Protein AF-A0A970KM51-F1 (afdb_monomer_lite)

Structure (mmCIF, N/CA/C/O backbone):
data_AF-A0A970KM51-F1
#
_entry.id   AF-A0A970KM51-F1
#
loop_
_atom_site.group_PDB
_atom_site.id
_atom_site.type_symbol
_atom_site.label_atom_id
_atom_site.label_alt_id
_atom_site.label_comp_id
_atom_site.label_asym_id
_atom_site.label_entity_id
_atom_site.label_seq_id
_atom_site.pdbx_PDB_ins_code
_atom_site.Cartn_x
_atom_site.Cartn_y
_atom_site.Cartn_z
_atom_site.occupancy
_atom_site.B_iso_or_equiv
_atom_site.auth_seq_id
_atom_site.auth_comp_id
_atom_site.auth_asym_id
_atom_site.auth_atom_id
_atom_site.pdbx_PDB_model_num
ATOM 1 N N . MET A 1 1 ? 12.466 -28.071 -30.713 1.00 43.09 1 MET A N 1
ATOM 2 C CA . MET A 1 1 ? 12.724 -26.837 -29.940 1.00 43.09 1 MET A CA 1
ATOM 3 C C . MET A 1 1 ? 11.395 -26.355 -29.388 1.00 43.09 1 MET A C 1
ATOM 5 O O . MET A 1 1 ? 10.457 -26.178 -30.154 1.00 43.09 1 MET A O 1
ATOM 9 N N . ASP A 1 2 ? 11.308 -26.291 -28.062 1.00 44.56 2 ASP A N 1
ATOM 10 C CA . ASP A 1 2 ? 10.082 -26.322 -27.256 1.00 44.56 2 ASP A CA 1
ATOM 11 C C . ASP A 1 2 ? 9.148 -25.110 -27.397 1.00 44.56 2 ASP A C 1
ATOM 13 O O . ASP A 1 2 ? 9.477 -23.997 -26.979 1.00 44.56 2 ASP A O 1
ATOM 17 N N . GLN A 1 3 ? 7.906 -25.360 -27.826 1.00 41.16 3 GLN A N 1
ATOM 18 C CA . GLN A 1 3 ? 6.791 -24.410 -27.688 1.00 41.16 3 GLN A CA 1
ATOM 19 C C . GLN A 1 3 ? 6.513 -24.045 -26.214 1.00 41.16 3 GLN A C 1
ATOM 21 O O . GLN A 1 3 ? 6.089 -22.927 -25.925 1.00 41.16 3 GLN A O 1
ATOM 26 N N . ALA A 1 4 ? 6.844 -24.926 -25.262 1.00 43.94 4 ALA A N 1
ATOM 27 C CA . ALA A 1 4 ? 6.741 -24.656 -23.826 1.00 43.94 4 ALA A CA 1
ATOM 28 C C . ALA A 1 4 ? 7.695 -23.540 -23.350 1.00 43.94 4 ALA A C 1
ATOM 30 O O . ALA A 1 4 ? 7.359 -22.771 -22.449 1.00 43.94 4 ALA A O 1
ATOM 31 N N . HIS A 1 5 ? 8.864 -23.401 -23.982 1.00 39.41 5 HIS A N 1
ATOM 32 C CA . HIS A 1 5 ? 9.830 -22.351 -23.650 1.00 39.41 5 HIS A CA 1
ATOM 33 C C . HIS A 1 5 ? 9.422 -20.987 -24.235 1.00 39.41 5 HIS A C 1
ATOM 35 O O . HIS A 1 5 ? 9.691 -19.944 -23.635 1.00 39.41 5 HIS A O 1
ATOM 41 N N . SER A 1 6 ? 8.724 -21.003 -25.377 1.00 40.88 6 SER A N 1
ATOM 42 C CA . SER A 1 6 ? 8.122 -19.827 -26.018 1.00 40.88 6 SER A CA 1
ATOM 43 C C . SER A 1 6 ? 6.894 -19.314 -25.253 1.00 40.88 6 SER A C 1
ATOM 45 O O . SER A 1 6 ? 6.790 -18.109 -25.028 1.00 40.88 6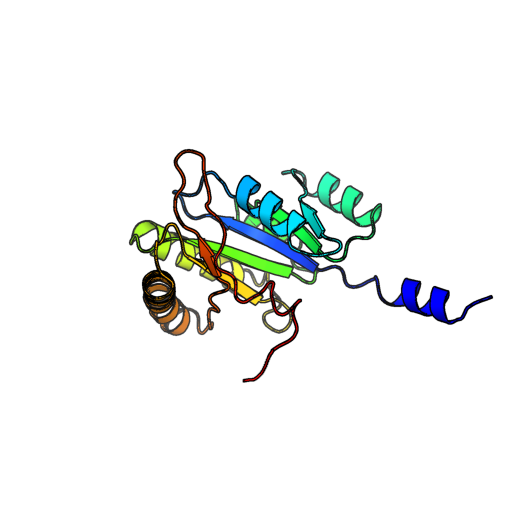 SER A O 1
ATOM 47 N N . LEU A 1 7 ? 6.032 -20.208 -24.754 1.00 39.62 7 LEU A N 1
ATOM 48 C CA . LEU A 1 7 ? 4.909 -19.846 -23.880 1.00 39.62 7 LEU A CA 1
ATOM 49 C C . LEU A 1 7 ? 5.389 -19.243 -22.556 1.00 39.62 7 LEU A C 1
ATOM 51 O O . LEU A 1 7 ? 4.882 -18.203 -22.147 1.00 39.62 7 LEU A O 1
ATOM 55 N N . ARG A 1 8 ? 6.433 -19.810 -21.933 1.00 41.34 8 ARG A N 1
ATOM 56 C CA . ARG A 1 8 ? 7.044 -19.219 -20.729 1.00 41.34 8 ARG A CA 1
ATOM 57 C C . ARG A 1 8 ? 7.584 -17.810 -20.982 1.00 41.34 8 ARG A C 1
ATOM 59 O O . ARG A 1 8 ? 7.415 -16.965 -20.122 1.00 41.34 8 ARG A O 1
ATOM 66 N N . LYS A 1 9 ? 8.154 -17.510 -22.155 1.00 38.53 9 LYS A N 1
ATOM 67 C CA . LYS A 1 9 ? 8.577 -16.138 -22.506 1.00 38.53 9 LYS A CA 1
ATOM 68 C C . LYS A 1 9 ? 7.412 -15.184 -22.808 1.00 38.53 9 LYS A C 1
ATOM 70 O O . LYS A 1 9 ? 7.547 -13.989 -22.572 1.00 38.53 9 LYS A O 1
ATOM 75 N N . MET A 1 10 ? 6.276 -15.674 -23.314 1.00 31.81 10 MET A N 1
ATOM 76 C CA . MET A 1 10 ? 5.110 -14.829 -23.632 1.00 31.81 10 MET A CA 1
ATOM 77 C C . MET A 1 10 ? 4.249 -14.461 -22.414 1.00 31.81 10 MET A C 1
ATOM 79 O O . MET A 1 10 ? 3.529 -13.467 -22.478 1.00 31.81 10 MET A O 1
ATOM 83 N N . VAL A 1 11 ? 4.333 -15.204 -21.304 1.00 41.09 11 VAL A N 1
ATOM 84 C CA . VAL A 1 11 ? 3.549 -14.919 -20.085 1.00 41.09 11 VAL A CA 1
ATOM 85 C C . VAL A 1 11 ? 4.086 -13.701 -19.306 1.00 41.09 11 VAL A C 1
ATOM 87 O O . VAL A 1 11 ? 3.314 -13.002 -18.652 1.00 41.09 11 VAL A O 1
ATOM 90 N N . TYR A 1 12 ? 5.372 -13.348 -19.430 1.00 49.00 12 TYR A N 1
ATOM 91 C CA . TYR A 1 12 ? 6.017 -12.342 -18.565 1.00 49.00 12 TYR A CA 1
ATOM 92 C C . TYR A 1 12 ? 6.097 -10.924 -19.150 1.00 49.00 12 TYR A C 1
ATOM 94 O O . TYR A 1 12 ? 7.141 -10.281 -19.125 1.00 49.00 12 TYR A O 1
ATOM 102 N N . LYS A 1 13 ? 4.963 -10.393 -19.624 1.00 52.25 13 LYS A N 1
ATOM 103 C CA . LYS A 1 13 ? 4.785 -8.940 -19.851 1.00 52.25 13 LYS A CA 1
ATOM 104 C C . LYS A 1 13 ? 3.912 -8.243 -18.799 1.00 52.25 13 LYS A C 1
ATOM 106 O O . LYS A 1 13 ? 3.756 -7.029 -18.861 1.00 52.25 13 LYS A O 1
ATOM 111 N N . ASN A 1 14 ? 3.382 -8.980 -17.821 1.00 66.94 14 ASN A N 1
ATOM 112 C CA . ASN A 1 14 ? 2.550 -8.445 -16.739 1.00 66.94 14 ASN A CA 1
ATOM 113 C C . ASN A 1 14 ? 3.272 -8.540 -15.387 1.00 66.94 14 ASN A C 1
ATOM 115 O O . ASN A 1 14 ? 2.839 -9.281 -14.509 1.00 66.94 14 ASN A O 1
ATOM 119 N N . HIS A 1 15 ? 4.371 -7.803 -15.212 1.00 83.44 15 HIS A N 1
ATOM 120 C CA . HIS A 1 15 ? 4.918 -7.592 -13.869 1.00 83.44 15 HIS A CA 1
ATOM 121 C C . HIS A 1 15 ? 3.969 -6.705 -13.048 1.00 83.44 15 HIS A C 1
ATOM 123 O O . HIS A 1 15 ? 3.205 -5.904 -13.605 1.00 83.44 15 HIS A O 1
ATOM 129 N N . ARG A 1 16 ? 4.016 -6.841 -11.722 1.00 87.25 16 ARG A N 1
ATOM 130 C CA . ARG A 1 16 ? 3.222 -6.036 -10.789 1.00 87.25 16 ARG A CA 1
ATOM 131 C C . ARG A 1 16 ? 4.140 -5.141 -9.966 1.00 87.25 16 ARG A C 1
ATOM 133 O O . ARG A 1 16 ? 5.132 -5.600 -9.402 1.00 87.25 16 ARG A O 1
ATOM 140 N N . LEU A 1 17 ? 3.819 -3.853 -9.917 1.00 90.88 17 LEU A N 1
ATOM 141 C CA . LEU A 1 17 ? 4.545 -2.887 -9.098 1.00 90.88 17 LEU A CA 1
ATOM 142 C C . LEU A 1 17 ? 3.848 -2.791 -7.740 1.00 90.88 17 LEU A C 1
ATOM 144 O O . LEU A 1 17 ? 2.652 -2.519 -7.686 1.00 90.88 17 LEU A O 1
ATOM 148 N N . ILE A 1 18 ? 4.572 -3.024 -6.652 1.00 92.19 18 ILE A N 1
ATOM 149 C CA . ILE A 1 18 ? 4.062 -2.922 -5.284 1.00 92.19 18 ILE A CA 1
ATOM 150 C C . ILE A 1 18 ? 4.695 -1.696 -4.634 1.00 92.19 18 ILE A C 1
ATOM 152 O O . ILE A 1 18 ? 5.911 -1.644 -4.465 1.00 92.19 18 ILE A O 1
ATOM 156 N N . PHE A 1 19 ? 3.882 -0.729 -4.226 1.00 92.12 19 PHE A N 1
ATOM 157 C CA . PHE A 1 19 ? 4.350 0.437 -3.478 1.00 92.12 19 PHE A CA 1
ATOM 158 C C . PHE A 1 19 ? 3.908 0.328 -2.028 1.00 92.12 19 PHE A C 1
ATOM 160 O O . PHE A 1 19 ? 2.720 0.202 -1.738 1.00 92.12 19 PHE A O 1
ATOM 167 N N . VAL A 1 20 ? 4.870 0.392 -1.120 1.00 91.56 20 VAL A N 1
ATOM 168 C CA . VAL A 1 20 ? 4.641 0.412 0.319 1.00 91.56 20 VAL A CA 1
ATOM 169 C C . VAL A 1 20 ? 4.695 1.861 0.778 1.00 91.56 20 VAL A C 1
ATOM 171 O O . VAL A 1 20 ? 5.746 2.492 0.698 1.00 91.56 20 VAL A O 1
ATOM 174 N N . LEU A 1 21 ? 3.557 2.381 1.229 1.00 89.94 21 LEU A N 1
ATOM 175 C CA . LEU A 1 21 ? 3.422 3.707 1.824 1.00 89.94 21 LEU A CA 1
ATOM 176 C C . LEU A 1 21 ? 3.392 3.577 3.346 1.00 89.94 21 LEU A C 1
ATOM 178 O O . LEU A 1 21 ? 2.751 2.674 3.886 1.00 89.94 21 LEU A O 1
ATOM 182 N N . THR A 1 22 ? 4.047 4.498 4.043 1.00 84.69 22 THR A N 1
ATOM 183 C CA . THR A 1 22 ? 4.018 4.575 5.505 1.00 84.69 22 THR A CA 1
ATOM 184 C C . THR A 1 22 ? 3.281 5.811 5.990 1.00 84.69 22 THR A C 1
ATOM 186 O O . THR A 1 22 ? 3.335 6.877 5.373 1.00 84.69 22 THR A O 1
ATOM 189 N N . CYS A 1 23 ? 2.605 5.680 7.129 1.00 75.50 23 CYS A N 1
ATOM 190 C CA . CYS A 1 23 ? 2.197 6.829 7.934 1.00 75.50 23 CYS A CA 1
ATOM 191 C C . CYS A 1 23 ? 3.343 7.271 8.859 1.00 75.50 23 CYS A C 1
ATOM 193 O O . CYS A 1 23 ? 4.285 6.508 9.073 1.00 75.50 23 CYS A O 1
ATOM 195 N N . ALA A 1 24 ? 3.256 8.501 9.381 1.00 53.84 24 ALA A N 1
ATOM 196 C CA . ALA A 1 24 ? 4.336 9.321 9.956 1.00 53.84 24 ALA A CA 1
ATOM 197 C C . ALA A 1 24 ? 5.266 8.665 11.007 1.00 53.84 24 ALA A C 1
ATOM 199 O O . ALA A 1 24 ? 6.323 9.219 11.307 1.00 53.84 24 ALA A O 1
ATOM 200 N N . TYR A 1 25 ? 4.926 7.486 11.526 1.00 54.16 25 TYR A N 1
ATOM 201 C CA . TYR A 1 25 ? 5.683 6.773 12.552 1.00 54.16 25 TYR A CA 1
ATOM 202 C C . TYR A 1 25 ? 6.496 5.573 12.042 1.00 54.16 25 TYR A C 1
ATOM 204 O O . TYR A 1 25 ? 7.421 5.138 12.728 1.00 54.16 25 TYR A O 1
ATOM 212 N N . TYR A 1 26 ? 6.249 5.077 10.824 1.00 60.84 26 TYR A N 1
ATOM 213 C CA . TYR A 1 26 ? 7.012 3.950 10.273 1.00 60.84 26 TYR A CA 1
ATOM 214 C C . TYR A 1 26 ? 8.242 4.434 9.516 1.00 60.84 26 TYR A C 1
ATOM 216 O O . TYR A 1 26 ? 8.178 4.786 8.336 1.00 60.84 26 TYR A O 1
ATOM 224 N N . LYS A 1 27 ? 9.389 4.392 10.200 1.00 61.78 27 LYS A N 1
ATOM 225 C CA . LYS A 1 27 ? 10.717 4.613 9.602 1.00 61.78 27 LYS A CA 1
ATOM 226 C C . LYS A 1 27 ? 11.222 3.420 8.774 1.00 61.78 27 LYS A C 1
ATOM 228 O O . LYS A 1 27 ? 12.198 3.564 8.048 1.00 61.78 27 LYS A O 1
ATOM 233 N N . ASP A 1 28 ? 10.519 2.287 8.814 1.00 69.81 28 ASP A N 1
ATOM 234 C CA . ASP A 1 28 ? 11.030 0.990 8.352 1.00 69.81 28 ASP A CA 1
ATOM 235 C C . ASP A 1 28 ? 10.325 0.429 7.101 1.00 69.81 28 ASP A C 1
ATOM 237 O O . ASP A 1 28 ? 10.264 -0.790 6.907 1.00 69.81 28 ASP A O 1
ATOM 241 N N . ALA A 1 29 ? 9.817 1.298 6.215 1.00 80.94 29 ALA A N 1
ATOM 242 C CA . ALA A 1 29 ? 9.269 0.884 4.914 1.00 80.94 29 ALA A CA 1
ATOM 243 C C . ALA A 1 29 ? 10.235 -0.043 4.154 1.00 80.94 29 ALA A C 1
ATOM 245 O O . ALA A 1 29 ? 9.822 -1.068 3.615 1.00 80.94 29 ALA A O 1
ATOM 246 N N . ASP A 1 30 ? 11.532 0.265 4.181 1.00 85.69 30 ASP A N 1
ATOM 247 C CA . ASP A 1 30 ? 12.575 -0.525 3.526 1.00 85.69 30 ASP A CA 1
ATOM 248 C C . ASP A 1 30 ? 12.712 -1.917 4.142 1.00 85.69 30 ASP A C 1
ATOM 250 O O . ASP A 1 30 ? 12.857 -2.908 3.425 1.00 85.69 30 ASP A O 1
ATOM 254 N N . ALA A 1 31 ? 12.662 -2.021 5.474 1.00 82.88 31 ALA A N 1
ATOM 255 C CA . ALA A 1 31 ? 12.747 -3.305 6.160 1.00 82.88 31 ALA A CA 1
ATOM 256 C C . ALA A 1 31 ? 11.534 -4.176 5.815 1.00 82.88 31 ALA A C 1
ATOM 258 O O . ALA A 1 31 ? 11.694 -5.364 5.521 1.00 82.88 31 ALA A O 1
ATOM 259 N N . PHE A 1 32 ? 10.339 -3.578 5.766 1.00 84.81 32 PHE A N 1
ATOM 260 C CA . PHE A 1 32 ? 9.136 -4.256 5.292 1.00 84.81 32 PHE A CA 1
ATOM 261 C C . PHE A 1 32 ? 9.289 -4.720 3.840 1.00 84.81 32 PHE A C 1
ATOM 263 O O . PHE A 1 32 ? 9.057 -5.893 3.551 1.00 84.81 32 PHE A O 1
ATOM 270 N N . CYS A 1 33 ? 9.739 -3.845 2.935 1.00 88.06 33 CYS A N 1
ATOM 271 C CA . CYS A 1 33 ? 9.929 -4.179 1.524 1.00 88.06 33 CYS A CA 1
ATOM 272 C C . CYS A 1 33 ? 10.944 -5.311 1.335 1.00 88.06 33 CYS A C 1
ATOM 274 O O . CYS A 1 33 ? 10.689 -6.244 0.576 1.00 88.06 33 CYS A O 1
ATOM 276 N N . LYS A 1 34 ? 12.064 -5.284 2.069 1.00 86.88 34 LYS A N 1
ATOM 277 C CA . LYS A 1 34 ? 13.078 -6.350 2.060 1.00 86.88 34 LYS A CA 1
ATOM 278 C C . LYS A 1 34 ? 12.501 -7.677 2.554 1.00 86.88 34 LYS A C 1
ATOM 280 O O . LYS A 1 34 ? 12.776 -8.717 1.959 1.00 86.88 34 LYS A O 1
ATOM 285 N N . LYS A 1 35 ? 11.690 -7.666 3.618 1.00 84.38 35 LYS A N 1
ATOM 286 C CA . LYS A 1 35 ? 11.001 -8.874 4.106 1.00 84.38 35 LYS A CA 1
ATOM 287 C C . LYS A 1 35 ? 9.972 -9.391 3.105 1.00 84.38 35 LYS A C 1
ATOM 289 O O . LYS A 1 35 ? 9.899 -10.598 2.894 1.00 84.38 35 LYS A O 1
ATOM 294 N N . LEU A 1 36 ? 9.208 -8.497 2.480 1.00 84.81 36 LEU A N 1
ATOM 295 C CA . LEU A 1 36 ? 8.219 -8.847 1.465 1.00 84.81 36 LEU A CA 1
ATOM 296 C C . LEU A 1 36 ? 8.891 -9.468 0.232 1.00 84.81 36 LEU A C 1
ATOM 298 O O . LEU A 1 36 ? 8.468 -10.533 -0.207 1.00 84.81 36 LEU A O 1
ATOM 302 N N . ALA A 1 37 ? 9.986 -8.876 -0.254 1.00 87.81 37 ALA A N 1
ATOM 303 C CA . ALA A 1 37 ? 10.764 -9.394 -1.380 1.00 87.81 37 ALA A CA 1
ATOM 304 C C . ALA A 1 37 ? 11.342 -10.794 -1.116 1.00 87.81 37 ALA A C 1
ATOM 306 O O . ALA A 1 37 ? 11.425 -11.602 -2.028 1.00 87.81 37 ALA A O 1
ATOM 307 N N . ARG A 1 38 ? 11.724 -11.100 0.132 1.00 85.38 38 ARG A N 1
ATOM 308 C CA . ARG A 1 38 ? 12.211 -12.438 0.520 1.00 85.38 38 ARG A CA 1
ATOM 309 C C . ARG A 1 38 ? 11.109 -13.495 0.593 1.00 85.38 38 ARG A C 1
ATOM 311 O O . ARG A 1 38 ? 11.419 -14.679 0.572 1.00 85.38 38 ARG A O 1
ATOM 318 N N . ARG A 1 39 ? 9.858 -13.074 0.781 1.00 82.38 39 ARG A N 1
ATOM 319 C CA . ARG A 1 39 ? 8.704 -13.959 0.990 1.00 82.38 39 ARG A CA 1
ATOM 320 C C . ARG A 1 39 ? 7.913 -14.206 -0.297 1.00 82.38 39 ARG A C 1
ATOM 322 O O . ARG A 1 39 ? 7.293 -15.255 -0.418 1.00 82.38 39 ARG A O 1
ATOM 329 N N . LEU A 1 40 ? 7.920 -13.257 -1.230 1.00 81.88 40 LEU A N 1
ATOM 330 C CA . LEU A 1 40 ? 7.335 -13.424 -2.558 1.00 81.88 40 LEU A CA 1
ATOM 331 C C . LEU A 1 40 ? 8.350 -14.081 -3.496 1.00 81.88 40 LEU A C 1
ATOM 333 O O . LEU A 1 40 ? 9.492 -13.631 -3.584 1.00 81.88 40 LEU A O 1
ATOM 337 N N . ASP A 1 41 ? 7.929 -15.119 -4.220 1.00 77.81 41 ASP A N 1
ATOM 338 C CA . ASP A 1 41 ? 8.766 -15.688 -5.274 1.00 77.81 41 ASP A CA 1
ATOM 339 C C . ASP A 1 41 ? 8.964 -14.663 -6.401 1.00 77.81 41 ASP A C 1
ATOM 341 O O . ASP A 1 41 ? 8.077 -13.861 -6.705 1.00 77.81 41 ASP A O 1
ATOM 345 N N . ARG A 1 42 ? 10.158 -14.665 -7.003 1.00 86.19 42 ARG A N 1
ATOM 346 C CA . ARG A 1 42 ? 10.538 -13.773 -8.112 1.00 86.19 42 ARG A CA 1
ATOM 347 C C . ARG A 1 42 ? 10.225 -12.290 -7.861 1.00 86.19 42 ARG A C 1
ATOM 349 O O . ARG A 1 42 ? 9.828 -11.573 -8.783 1.00 86.19 42 ARG A O 1
ATOM 356 N N . ALA A 1 43 ? 10.447 -11.823 -6.635 1.00 90.25 43 ALA A N 1
ATOM 357 C CA . ALA A 1 43 ? 10.296 -10.427 -6.246 1.00 90.25 43 ALA A CA 1
ATOM 358 C C . ALA A 1 43 ? 11.644 -9.727 -6.032 1.00 90.25 43 ALA A C 1
ATOM 360 O O . ALA A 1 43 ? 12.634 -10.345 -5.642 1.00 90.25 43 ALA A O 1
ATOM 361 N N . VAL A 1 44 ? 11.670 -8.409 -6.234 1.00 94.62 44 VAL A N 1
ATOM 362 C CA . VAL A 1 44 ? 12.842 -7.573 -5.955 1.00 94.62 44 VAL A CA 1
ATOM 363 C C . VAL A 1 44 ? 12.432 -6.268 -5.282 1.00 94.62 44 VAL A C 1
ATOM 365 O O . VAL A 1 44 ? 11.472 -5.617 -5.690 1.00 94.62 44 VAL A O 1
ATOM 368 N N . PHE A 1 45 ? 13.170 -5.880 -4.242 1.00 94.19 45 PHE A N 1
ATOM 369 C CA . PHE A 1 45 ? 13.086 -4.539 -3.670 1.00 94.19 45 PHE A CA 1
ATOM 370 C C . PHE A 1 45 ? 14.015 -3.602 -4.444 1.00 94.19 45 PHE A C 1
ATOM 372 O O . PHE A 1 45 ? 15.208 -3.888 -4.559 1.00 94.19 45 PHE A O 1
ATOM 379 N N . ILE A 1 46 ? 13.473 -2.497 -4.958 1.00 93.12 46 ILE A N 1
ATOM 380 C CA . ILE A 1 46 ? 14.251 -1.453 -5.623 1.00 93.12 46 ILE A CA 1
ATOM 381 C C . ILE A 1 46 ? 14.432 -0.282 -4.657 1.00 93.12 46 ILE A C 1
ATOM 383 O O . ILE A 1 46 ? 13.503 0.481 -4.396 1.00 93.12 46 ILE A O 1
ATOM 387 N N . ASP A 1 47 ? 15.653 -0.139 -4.156 1.00 89.88 47 ASP A N 1
ATOM 388 C CA . ASP A 1 47 ? 16.059 0.968 -3.292 1.00 89.88 47 ASP A CA 1
ATOM 389 C C . ASP A 1 47 ? 16.479 2.171 -4.151 1.00 89.88 47 ASP A C 1
ATOM 391 O O . ASP A 1 47 ? 17.654 2.365 -4.462 1.00 89.88 47 ASP A O 1
ATOM 395 N N . THR A 1 48 ? 15.497 2.922 -4.655 1.00 85.88 48 THR A N 1
ATOM 396 C CA . THR A 1 48 ? 15.747 4.156 -5.409 1.00 85.88 48 THR A CA 1
ATOM 397 C C . THR A 1 48 ? 14.610 5.154 -5.251 1.00 85.88 48 THR A C 1
ATOM 399 O O . THR A 1 48 ? 13.437 4.789 -5.179 1.00 85.88 48 THR A O 1
ATOM 402 N N . THR A 1 49 ? 14.959 6.437 -5.250 1.00 83.25 49 THR A N 1
ATOM 403 C CA . THR A 1 49 ? 14.011 7.554 -5.369 1.00 83.25 49 THR A CA 1
ATOM 404 C C . THR A 1 49 ? 13.912 8.083 -6.803 1.00 83.25 49 THR A C 1
ATOM 406 O O . THR A 1 49 ? 13.055 8.918 -7.091 1.00 83.25 49 THR A O 1
ATOM 409 N N . SER A 1 50 ? 14.765 7.602 -7.715 1.00 90.44 50 SER A N 1
ATOM 410 C CA . SER A 1 50 ? 14.812 8.016 -9.117 1.00 90.44 50 SER A CA 1
ATOM 411 C C . SER A 1 50 ? 13.872 7.167 -9.971 1.00 90.44 50 SER A C 1
ATOM 413 O O . SER A 1 50 ? 14.025 5.950 -10.104 1.00 90.44 50 SER A O 1
ATOM 415 N N . VAL A 1 51 ? 12.890 7.826 -10.585 1.00 88.81 51 VAL A N 1
ATOM 416 C CA . VAL A 1 51 ? 11.923 7.188 -11.493 1.00 88.81 51 VAL A CA 1
ATOM 417 C C . VAL A 1 51 ? 12.621 6.624 -12.732 1.00 88.81 51 VAL A C 1
ATOM 419 O O . VAL A 1 51 ? 12.246 5.556 -13.216 1.00 88.81 51 VAL A O 1
ATOM 422 N N . GLU A 1 52 ? 13.626 7.327 -13.252 1.00 91.88 52 GLU A N 1
ATOM 423 C CA . GLU A 1 52 ? 14.369 6.911 -14.445 1.00 91.88 52 GLU A CA 1
ATOM 424 C C . GLU A 1 52 ? 15.210 5.663 -14.175 1.00 91.88 52 GLU A C 1
ATOM 426 O O . GLU A 1 52 ? 15.177 4.715 -14.967 1.00 91.88 52 GLU A O 1
ATOM 431 N N . ASP A 1 53 ? 15.881 5.611 -13.022 1.00 92.50 53 ASP A N 1
ATOM 432 C CA . ASP A 1 53 ? 16.664 4.441 -12.619 1.00 92.50 53 ASP A CA 1
ATOM 433 C C . ASP A 1 53 ? 15.756 3.235 -12.373 1.00 92.50 53 ASP A C 1
ATOM 435 O O . ASP A 1 53 ? 16.043 2.137 -12.854 1.00 92.50 53 ASP A O 1
ATOM 439 N N . ALA A 1 54 ? 14.614 3.442 -11.707 1.00 91.50 54 ALA A N 1
ATOM 440 C CA . ALA A 1 54 ? 13.610 2.401 -11.502 1.00 91.50 54 ALA A CA 1
ATOM 441 C C . ALA A 1 54 ? 13.094 1.834 -12.835 1.00 91.50 54 ALA A C 1
ATOM 443 O O . ALA A 1 54 ? 13.084 0.618 -13.029 1.00 91.50 54 ALA A O 1
ATOM 444 N N . LYS A 1 55 ? 12.709 2.701 -13.783 1.00 89.88 55 LYS A N 1
ATOM 445 C CA . LYS A 1 55 ? 12.231 2.283 -15.114 1.00 89.88 55 LYS A CA 1
ATOM 446 C C . LYS A 1 55 ? 13.316 1.553 -15.903 1.00 89.88 55 LYS A C 1
ATOM 448 O O . LYS A 1 55 ? 13.032 0.534 -16.530 1.00 89.88 55 LYS A O 1
ATOM 453 N N . THR A 1 56 ? 14.557 2.030 -15.834 1.00 92.44 56 THR A N 1
ATOM 454 C CA . THR A 1 56 ? 15.706 1.387 -16.485 1.00 92.44 56 THR A CA 1
ATOM 455 C C . THR A 1 56 ? 15.976 0.002 -15.903 1.00 92.44 56 THR A C 1
ATOM 457 O O . THR A 1 56 ? 16.226 -0.941 -16.654 1.00 92.44 56 THR A O 1
ATOM 460 N N . PHE A 1 57 ? 15.906 -0.144 -14.579 1.00 92.94 57 PHE A N 1
ATOM 461 C CA . PHE A 1 57 ? 16.080 -1.428 -13.906 1.00 92.94 57 PHE A CA 1
ATOM 462 C C . PHE A 1 57 ? 14.971 -2.419 -14.280 1.00 92.94 57 PHE A C 1
ATOM 464 O O . PHE A 1 57 ? 15.269 -3.555 -14.655 1.00 92.94 57 PHE A O 1
ATOM 471 N N . ILE A 1 58 ? 13.705 -1.986 -14.242 1.00 91.38 58 ILE A N 1
ATOM 472 C CA . ILE A 1 58 ? 12.555 -2.811 -14.644 1.00 91.38 58 ILE A CA 1
ATOM 473 C C . ILE A 1 58 ? 12.714 -3.277 -16.096 1.00 91.38 58 ILE A C 1
ATOM 475 O O . ILE A 1 58 ? 12.531 -4.452 -16.379 1.00 91.38 58 ILE A O 1
ATOM 479 N N . ALA A 1 59 ? 13.122 -2.395 -17.013 1.00 88.81 59 ALA A N 1
ATOM 480 C CA . ALA A 1 59 ? 13.283 -2.742 -18.426 1.00 88.81 59 ALA A CA 1
ATOM 481 C C . ALA A 1 59 ? 14.412 -3.756 -18.704 1.00 88.81 59 ALA A C 1
ATOM 483 O O . ALA A 1 59 ? 14.404 -4.409 -19.746 1.00 88.81 59 ALA A O 1
ATOM 484 N N . LYS A 1 60 ? 15.395 -3.873 -17.802 1.00 91.44 60 LYS A N 1
ATOM 485 C CA . LYS A 1 60 ? 16.566 -4.757 -17.945 1.00 91.44 60 LYS A CA 1
ATOM 486 C C . LYS A 1 60 ? 16.436 -6.082 -17.192 1.00 91.44 60 LYS A C 1
ATOM 488 O O . LYS A 1 60 ? 17.336 -6.914 -17.283 1.00 91.44 60 LYS A O 1
ATOM 493 N N . THR A 1 61 ? 15.373 -6.267 -16.416 1.00 90.00 61 THR A N 1
ATOM 494 C CA . THR A 1 61 ? 15.198 -7.421 -15.526 1.00 90.00 61 THR A CA 1
ATOM 495 C C . THR A 1 61 ? 13.827 -8.058 -15.725 1.00 90.00 61 THR A C 1
ATOM 497 O O . THR A 1 61 ? 12.942 -7.456 -16.320 1.00 90.00 61 THR A O 1
ATOM 500 N N . GLU A 1 62 ? 13.642 -9.286 -15.235 1.00 88.06 62 GLU A N 1
ATOM 501 C CA . GLU A 1 62 ? 12.390 -10.039 -15.408 1.00 88.06 62 GLU A CA 1
ATOM 502 C C . GLU A 1 62 ? 11.907 -10.639 -14.075 1.00 88.06 62 GLU A C 1
ATOM 504 O O . GLU A 1 62 ? 11.937 -11.857 -13.854 1.00 88.06 62 GLU A O 1
ATOM 509 N N . TYR A 1 63 ? 11.453 -9.761 -13.177 1.00 89.00 63 TYR A N 1
ATOM 510 C CA . TYR A 1 63 ? 10.793 -10.135 -11.923 1.00 89.00 63 TYR A CA 1
ATOM 511 C C . TYR A 1 63 ? 9.269 -10.099 -12.073 1.00 89.00 63 TYR A C 1
ATOM 513 O O . TYR A 1 63 ? 8.721 -9.356 -12.888 1.00 89.00 63 TYR A O 1
ATOM 521 N N . GLU A 1 64 ? 8.577 -10.909 -11.277 1.00 87.81 64 GLU A N 1
ATOM 522 C CA . GLU A 1 64 ? 7.115 -10.883 -11.205 1.00 87.81 64 GLU A CA 1
ATOM 523 C C . GLU A 1 64 ? 6.636 -9.674 -10.391 1.00 87.81 64 GLU A C 1
ATOM 525 O O . GLU A 1 64 ? 5.6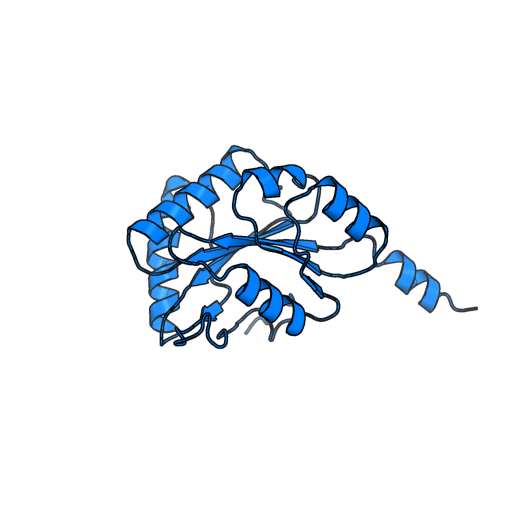94 -8.987 -10.793 1.00 87.81 64 GLU A O 1
ATOM 530 N N . TYR A 1 65 ? 7.348 -9.365 -9.299 1.00 90.44 65 TYR A N 1
ATOM 531 C CA . TYR A 1 65 ? 7.031 -8.266 -8.390 1.00 90.44 65 TYR A CA 1
ATOM 532 C C . TYR A 1 65 ? 8.208 -7.303 -8.233 1.00 90.44 65 TYR A C 1
ATOM 534 O O . TYR A 1 65 ? 9.305 -7.699 -7.835 1.00 90.44 65 TYR A O 1
ATOM 542 N N . TYR A 1 66 ? 7.955 -6.018 -8.466 1.00 93.44 66 TYR A N 1
ATOM 543 C CA . TYR A 1 66 ? 8.899 -4.939 -8.171 1.00 93.44 66 TYR A CA 1
ATOM 544 C C . TYR A 1 66 ? 8.365 -4.117 -7.008 1.00 93.44 66 TYR A C 1
ATOM 546 O O . TYR A 1 66 ? 7.272 -3.561 -7.095 1.00 93.44 66 TYR A O 1
ATOM 554 N N . ILE A 1 67 ? 9.115 -4.069 -5.913 1.00 93.75 67 ILE A N 1
ATOM 555 C CA . ILE A 1 67 ? 8.661 -3.520 -4.637 1.00 93.75 67 ILE A CA 1
ATOM 556 C C . ILE A 1 67 ? 9.409 -2.223 -4.349 1.00 93.75 67 ILE A C 1
ATOM 558 O O . ILE A 1 67 ? 10.636 -2.182 -4.429 1.00 93.75 67 ILE A O 1
ATOM 562 N N . PHE A 1 68 ? 8.668 -1.190 -3.963 1.00 93.44 68 PHE A N 1
ATOM 563 C CA . PHE A 1 68 ? 9.182 0.138 -3.653 1.00 93.44 68 PHE A CA 1
ATOM 564 C C . PHE A 1 68 ? 8.732 0.580 -2.267 1.00 93.44 68 PHE A C 1
ATOM 566 O O . PHE A 1 68 ? 7.553 0.469 -1.929 1.00 93.44 68 PHE A O 1
ATOM 573 N N . ALA A 1 69 ? 9.648 1.172 -1.508 1.00 90.94 69 ALA A N 1
ATOM 574 C CA . ALA A 1 69 ? 9.308 1.983 -0.348 1.00 90.94 69 ALA A CA 1
ATOM 575 C C . ALA A 1 69 ? 8.972 3.399 -0.840 1.00 90.94 69 ALA A C 1
ATOM 577 O O . ALA A 1 69 ? 9.855 4.220 -1.093 1.00 90.94 69 ALA A O 1
ATOM 578 N N . ALA A 1 70 ? 7.687 3.680 -1.041 1.00 87.31 70 ALA A N 1
ATOM 579 C CA . ALA A 1 70 ? 7.243 4.984 -1.506 1.00 87.31 70 ALA A CA 1
ATOM 580 C C . ALA A 1 70 ? 7.087 5.933 -0.315 1.00 87.31 70 ALA A C 1
ATOM 582 O O . ALA A 1 70 ? 6.254 5.729 0.563 1.00 87.31 70 ALA A O 1
ATOM 583 N N . LYS A 1 71 ? 7.875 7.010 -0.301 1.00 79.31 71 LYS A N 1
ATOM 584 C CA . LYS A 1 71 ? 7.733 8.067 0.714 1.00 79.31 71 LYS A CA 1
ATOM 585 C C . LYS A 1 71 ? 6.497 8.932 0.472 1.00 79.31 71 LYS A C 1
ATOM 587 O O . LYS A 1 71 ? 5.920 9.466 1.411 1.00 79.31 71 LYS A O 1
ATOM 592 N N . GLU A 1 72 ? 6.090 9.064 -0.789 1.00 81.56 72 GLU A N 1
ATOM 593 C CA . GLU A 1 72 ? 5.007 9.946 -1.207 1.00 81.56 72 GLU A CA 1
ATOM 594 C C . GLU A 1 72 ? 4.155 9.319 -2.311 1.00 81.56 72 GLU A C 1
ATOM 596 O O . GLU A 1 72 ? 4.652 8.613 -3.192 1.00 81.56 72 GLU A O 1
ATOM 601 N N . VAL A 1 73 ? 2.870 9.679 -2.327 1.00 85.06 73 VAL A N 1
ATOM 602 C CA . VAL A 1 73 ? 1.927 9.305 -3.394 1.00 85.06 73 VAL A CA 1
ATOM 603 C C . VAL A 1 73 ? 2.381 9.825 -4.767 1.00 85.06 73 VAL A C 1
ATOM 605 O O . VAL A 1 73 ? 2.154 9.158 -5.774 1.00 85.06 73 VAL A O 1
ATOM 608 N N . ASN A 1 74 ? 3.086 10.962 -4.814 1.00 85.81 74 ASN A N 1
ATOM 609 C CA . ASN A 1 74 ? 3.637 11.530 -6.049 1.00 85.81 74 ASN A CA 1
ATOM 610 C C . ASN A 1 74 ? 4.592 10.568 -6.767 1.00 85.81 74 ASN A C 1
ATOM 612 O O . ASN A 1 74 ? 4.648 10.573 -7.992 1.00 85.81 74 ASN A O 1
ATOM 616 N N . PHE A 1 75 ? 5.338 9.740 -6.029 1.00 87.31 75 PHE A N 1
ATOM 617 C CA . PHE A 1 75 ? 6.220 8.745 -6.636 1.00 87.31 75 PHE A CA 1
ATOM 618 C C . PHE A 1 75 ? 5.412 7.631 -7.308 1.00 87.31 75 PHE A C 1
ATOM 620 O O . PHE A 1 75 ? 5.720 7.234 -8.428 1.00 87.31 75 PHE A O 1
ATOM 627 N N . VAL A 1 76 ? 4.324 7.187 -6.669 1.00 88.19 76 VAL A N 1
ATOM 628 C CA . VAL A 1 76 ? 3.397 6.182 -7.219 1.00 88.19 76 VAL A CA 1
ATOM 629 C C . VAL A 1 76 ? 2.733 6.687 -8.508 1.00 88.19 76 VAL A C 1
ATOM 631 O O . VAL A 1 76 ? 2.606 5.940 -9.477 1.00 88.19 76 VAL A O 1
ATOM 634 N N . GLU A 1 77 ? 2.370 7.973 -8.556 1.00 85.81 77 GLU A N 1
ATOM 635 C CA . GLU A 1 77 ? 1.769 8.633 -9.728 1.00 85.81 77 GLU A CA 1
ATOM 636 C C . GLU A 1 77 ? 2.607 8.493 -11.002 1.00 85.81 77 GLU A C 1
ATOM 638 O O . GLU A 1 77 ? 2.063 8.287 -12.086 1.00 85.81 77 GLU A O 1
ATOM 643 N N . GLN A 1 78 ? 3.936 8.486 -10.874 1.00 86.75 78 GLN A N 1
ATOM 644 C CA . GLN A 1 78 ? 4.863 8.345 -12.004 1.00 86.75 78 GLN A CA 1
ATOM 645 C C . GLN A 1 78 ? 4.776 6.979 -12.708 1.00 86.75 78 GLN A C 1
ATOM 647 O O . GLN A 1 78 ? 5.359 6.787 -13.786 1.00 86.75 78 GLN A O 1
ATOM 652 N N . PHE A 1 79 ? 4.033 6.041 -12.114 1.00 85.81 79 PHE A N 1
ATOM 653 C CA . PHE A 1 79 ? 3.802 4.693 -12.611 1.00 85.81 79 PHE A CA 1
ATOM 654 C C . PHE A 1 79 ? 2.326 4.390 -12.905 1.00 85.81 79 PHE A C 1
ATOM 656 O O . PHE A 1 79 ? 2.040 3.253 -13.270 1.00 85.81 79 PHE A O 1
ATOM 663 N N . ALA A 1 80 ? 1.409 5.365 -12.839 1.00 78.88 80 ALA A N 1
ATOM 664 C CA . ALA A 1 80 ? -0.052 5.174 -12.912 1.00 78.88 80 ALA A CA 1
ATOM 665 C C . ALA A 1 80 ? -0.571 4.279 -14.067 1.00 78.88 80 ALA A C 1
ATOM 667 O O . ALA A 1 80 ? -1.603 3.624 -13.939 1.00 78.88 80 ALA A O 1
ATOM 668 N N . ASN A 1 81 ? 0.160 4.203 -15.185 1.00 77.06 81 ASN A N 1
ATOM 669 C CA . ASN A 1 81 ? -0.181 3.365 -16.343 1.00 77.06 81 ASN A CA 1
ATOM 670 C C . ASN A 1 81 ? 0.201 1.872 -16.202 1.00 77.06 81 ASN A C 1
ATOM 672 O O . ASN A 1 81 ? 0.000 1.105 -17.144 1.00 77.06 81 ASN A O 1
ATOM 676 N N . HIS A 1 82 ? 0.755 1.449 -15.064 1.00 80.94 82 HIS A N 1
ATOM 677 C CA . HIS A 1 82 ? 1.165 0.066 -14.796 1.00 80.94 82 HIS A CA 1
ATOM 678 C C . HIS A 1 82 ? 0.132 -0.682 -13.934 1.00 80.94 82 HIS A C 1
ATOM 680 O O . HIS A 1 82 ? -0.776 -0.090 -13.346 1.00 80.94 82 HIS A O 1
ATOM 686 N N . ASN A 1 83 ? 0.287 -2.007 -13.836 1.00 83.56 83 ASN A N 1
ATOM 687 C CA . ASN A 1 83 ? -0.448 -2.816 -12.863 1.00 83.56 83 ASN A CA 1
ATOM 688 C C . ASN A 1 83 ? 0.177 -2.597 -11.481 1.00 83.56 83 ASN A C 1
ATOM 690 O O . ASN A 1 83 ? 1.278 -3.086 -11.215 1.00 83.56 83 ASN A O 1
ATOM 694 N N . ILE A 1 84 ? -0.514 -1.848 -10.626 1.00 86.25 84 ILE A N 1
ATOM 695 C CA . ILE A 1 84 ? 0.021 -1.400 -9.342 1.00 86.25 84 ILE A CA 1
ATOM 696 C C . ILE A 1 84 ? -0.794 -1.985 -8.189 1.00 86.25 84 ILE A C 1
ATOM 698 O O . ILE A 1 84 ? -2.020 -1.967 -8.221 1.00 86.25 84 ILE A O 1
ATOM 702 N N . ASP A 1 85 ? -0.114 -2.432 -7.140 1.00 88.06 85 ASP A N 1
ATOM 703 C CA . ASP A 1 85 ? -0.689 -2.576 -5.806 1.00 88.06 85 ASP A CA 1
ATOM 704 C C . ASP A 1 85 ? -0.063 -1.565 -4.855 1.00 88.06 85 ASP A C 1
ATOM 706 O O . ASP A 1 85 ? 1.135 -1.285 -4.911 1.00 88.06 85 ASP A O 1
ATOM 710 N N . VAL A 1 86 ? -0.883 -1.033 -3.955 1.00 89.62 86 VAL A N 1
ATOM 711 C CA . VAL A 1 86 ? -0.417 -0.159 -2.881 1.00 89.62 86 VAL A CA 1
ATOM 712 C C . VAL A 1 86 ? -0.685 -0.849 -1.559 1.00 89.62 86 VAL A C 1
ATOM 714 O O . VAL A 1 86 ? -1.812 -1.254 -1.281 1.00 89.62 86 VAL A O 1
ATOM 717 N N . ILE A 1 87 ? 0.350 -0.969 -0.740 1.00 90.25 87 ILE A N 1
ATOM 718 C CA . ILE A 1 87 ? 0.267 -1.446 0.635 1.00 90.25 87 ILE A CA 1
ATOM 719 C C . ILE A 1 87 ? 0.497 -0.241 1.539 1.00 90.25 87 ILE A C 1
ATOM 721 O O . ILE A 1 87 ? 1.540 0.400 1.454 1.00 90.25 87 ILE A O 1
ATOM 725 N N . VAL A 1 88 ? -0.459 0.070 2.407 1.00 90.06 88 VAL A N 1
ATOM 726 C CA . VAL A 1 88 ? -0.307 1.131 3.409 1.00 90.06 88 VAL A CA 1
ATOM 727 C C . VAL A 1 88 ? -0.002 0.499 4.762 1.00 90.06 88 VAL A C 1
ATOM 729 O O . VAL A 1 88 ? -0.770 -0.339 5.239 1.00 90.06 88 VAL A O 1
ATOM 732 N N . LEU A 1 89 ? 1.119 0.893 5.369 1.00 88.38 89 LEU A N 1
ATOM 733 C CA . LEU A 1 89 ? 1.490 0.530 6.737 1.00 88.38 89 LEU A CA 1
ATOM 734 C C . LEU A 1 89 ? 0.911 1.560 7.710 1.00 88.38 89 LEU A C 1
ATOM 736 O O . LEU A 1 89 ? 1.117 2.768 7.545 1.00 88.38 89 LEU A O 1
ATOM 740 N N . THR A 1 90 ? 0.184 1.080 8.715 1.00 88.50 90 THR A N 1
ATOM 741 C CA . THR A 1 90 ? -0.542 1.929 9.664 1.00 88.50 90 THR A CA 1
ATOM 742 C C . THR A 1 90 ? -0.722 1.253 11.019 1.00 88.50 90 THR A C 1
ATOM 744 O O . THR A 1 90 ? -0.566 0.042 11.137 1.00 88.50 90 THR A O 1
ATOM 747 N N . ASP A 1 91 ? -1.120 2.026 12.022 1.00 86.12 91 ASP A N 1
ATOM 748 C CA . ASP A 1 91 ? -1.445 1.567 13.373 1.00 86.12 91 ASP A CA 1
ATOM 749 C C . ASP A 1 91 ? -2.783 2.148 13.848 1.00 86.12 91 ASP A C 1
ATOM 751 O O . ASP A 1 91 ? -3.497 2.831 13.112 1.00 86.12 91 ASP A O 1
ATOM 755 N N . SER A 1 92 ? -3.141 1.848 15.096 1.00 85.25 92 SER A N 1
ATOM 756 C CA . SER A 1 92 ? -4.387 2.290 15.715 1.00 85.25 92 SER A CA 1
ATOM 757 C C . SER A 1 92 ? -4.387 3.751 16.180 1.00 85.25 92 SER A C 1
ATOM 759 O O . SER A 1 92 ? -5.404 4.198 16.711 1.00 85.25 92 SER A O 1
ATOM 761 N N . SER A 1 93 ? -3.281 4.492 16.054 1.00 86.31 93 SER A N 1
ATOM 762 C CA . SER A 1 93 ? -3.229 5.897 16.465 1.00 86.31 93 SER A CA 1
ATOM 763 C C . SER A 1 93 ? -4.082 6.772 15.546 1.00 86.31 93 SER A C 1
ATOM 765 O O . SER A 1 93 ? -4.157 6.566 14.332 1.00 86.31 93 SER A O 1
ATOM 767 N N . SER A 1 94 ? -4.714 7.798 16.118 1.00 85.19 94 SER A N 1
ATOM 768 C CA . SER A 1 94 ? -5.549 8.738 15.361 1.00 85.19 94 SER A CA 1
ATOM 769 C C . SER A 1 94 ? -4.778 9.426 14.228 1.00 85.19 94 SER A C 1
ATOM 771 O O . SER A 1 94 ? -5.341 9.681 13.163 1.00 85.19 94 SER A O 1
ATOM 773 N N . GLU A 1 95 ? -3.488 9.697 14.436 1.00 87.00 95 GLU A N 1
ATOM 774 C CA . GLU A 1 95 ? -2.617 10.311 13.433 1.00 87.00 95 GLU A CA 1
ATOM 775 C C . GLU A 1 95 ? -2.350 9.375 12.250 1.00 87.00 95 GLU A C 1
ATOM 777 O O . GLU A 1 95 ? -2.528 9.782 11.099 1.00 87.00 95 GLU A O 1
ATOM 782 N N . SER A 1 96 ? -2.004 8.108 12.506 1.00 86.19 96 SER A N 1
ATOM 783 C CA . SER A 1 96 ? -1.806 7.106 11.450 1.00 86.19 96 SER A CA 1
ATOM 784 C C . SER A 1 96 ? -3.099 6.819 10.686 1.00 86.19 96 SER A C 1
ATOM 786 O O . SER A 1 96 ? -3.070 6.717 9.457 1.00 86.19 96 SER A O 1
ATOM 788 N N . VAL A 1 97 ? -4.249 6.778 11.367 1.00 85.12 97 VAL A N 1
ATOM 789 C CA . VAL A 1 97 ? -5.575 6.639 10.736 1.00 85.12 97 VAL A CA 1
ATOM 790 C C . VAL A 1 97 ? -5.857 7.800 9.776 1.00 85.12 97 VAL A C 1
ATOM 792 O O . VAL A 1 97 ? -6.230 7.573 8.621 1.00 85.12 97 VAL A O 1
ATOM 795 N N . LEU A 1 98 ? -5.646 9.046 10.217 1.00 87.12 98 LEU A N 1
ATOM 796 C CA . LEU A 1 98 ? -5.857 10.236 9.388 1.00 87.12 98 LEU A CA 1
ATOM 797 C C . LEU A 1 98 ? -4.865 10.305 8.216 1.00 87.12 98 LEU A C 1
ATOM 799 O O . LEU A 1 98 ? -5.255 10.641 7.092 1.00 87.12 98 LEU A O 1
ATOM 803 N N . GLY A 1 99 ? -3.599 9.962 8.461 1.00 87.88 99 GLY A N 1
ATOM 804 C CA . GLY A 1 99 ? -2.557 9.879 7.438 1.00 87.88 99 GLY A CA 1
ATOM 805 C C . GLY A 1 99 ? -2.888 8.835 6.371 1.00 87.88 99 GLY A C 1
ATOM 806 O O . GLY A 1 99 ? -2.862 9.143 5.179 1.00 87.88 99 GLY A O 1
ATOM 807 N N . THR A 1 100 ? -3.318 7.644 6.798 1.00 89.00 100 THR A N 1
ATOM 808 C CA . THR A 1 100 ? -3.752 6.546 5.920 1.00 89.00 100 THR A CA 1
ATOM 809 C C . THR A 1 100 ? -4.920 6.989 5.051 1.00 89.00 100 THR A C 1
ATOM 811 O O . THR A 1 100 ? -4.865 6.884 3.827 1.00 89.00 100 THR A O 1
ATOM 814 N N . TYR A 1 101 ? -5.961 7.554 5.668 1.00 90.69 101 TYR A N 1
ATOM 815 C CA . TYR A 1 101 ? -7.113 8.087 4.946 1.00 90.69 101 TYR A CA 1
ATOM 816 C C . TYR A 1 101 ? -6.700 9.134 3.903 1.00 90.69 101 TYR A C 1
ATOM 818 O O . TYR A 1 101 ? -7.163 9.092 2.763 1.00 90.69 101 TYR A O 1
ATOM 826 N N . SER A 1 102 ? -5.804 10.051 4.270 1.00 90.00 102 SER A N 1
ATOM 827 C CA . SER A 1 102 ? -5.346 11.127 3.387 1.00 90.00 102 SER A CA 1
ATOM 828 C C . SER A 1 102 ? -4.558 10.594 2.190 1.00 90.00 102 SER A C 1
ATOM 830 O O . SER A 1 102 ? -4.808 11.025 1.065 1.00 90.00 102 SER A O 1
ATOM 832 N N . GLN A 1 103 ? -3.666 9.619 2.400 1.00 89.38 103 GLN A N 1
ATOM 833 C CA . GLN A 1 103 ? -2.925 8.955 1.323 1.00 89.38 103 GLN A CA 1
ATOM 834 C C . GLN A 1 103 ? -3.862 8.204 0.370 1.00 89.38 103 GLN A C 1
ATOM 836 O O . GLN A 1 103 ? -3.762 8.370 -0.846 1.00 89.38 103 GLN A O 1
ATOM 841 N N . ILE A 1 104 ? -4.821 7.443 0.909 1.00 89.50 104 ILE A N 1
ATOM 842 C CA . ILE A 1 104 ? -5.829 6.725 0.114 1.00 89.50 104 ILE A CA 1
ATOM 843 C C . ILE A 1 104 ? -6.666 7.712 -0.699 1.00 89.50 104 ILE A C 1
ATOM 845 O O . ILE A 1 104 ? -6.835 7.538 -1.904 1.00 89.50 104 ILE A O 1
ATOM 849 N N . LYS A 1 105 ? -7.152 8.787 -0.070 1.00 89.88 105 LYS A N 1
ATOM 850 C CA . LYS A 1 105 ? -7.907 9.837 -0.759 1.00 89.88 105 LYS A CA 1
ATOM 851 C C . LYS A 1 105 ? -7.103 10.426 -1.916 1.00 89.88 105 LYS A C 1
ATOM 853 O O . LYS A 1 105 ? -7.658 10.611 -2.994 1.00 89.88 105 LYS A O 1
ATOM 858 N N . LEU A 1 106 ? -5.814 10.696 -1.715 1.00 88.88 106 LEU A N 1
ATOM 859 C CA . LEU A 1 106 ? -4.951 11.258 -2.753 1.00 88.88 106 LEU A CA 1
ATOM 860 C C . LEU A 1 106 ? -4.763 10.292 -3.934 1.00 88.88 106 LEU A C 1
ATOM 862 O O . LEU A 1 106 ? -4.880 10.717 -5.082 1.00 88.88 106 LEU A O 1
ATOM 866 N N . LEU A 1 107 ? -4.544 9.001 -3.653 1.00 87.25 107 LEU A N 1
ATOM 867 C CA . LEU A 1 107 ? -4.437 7.945 -4.668 1.00 87.25 107 LEU A CA 1
ATOM 868 C C . LEU A 1 107 ? -5.710 7.832 -5.517 1.00 87.25 107 LEU A C 1
ATOM 870 O O . LEU A 1 107 ? -5.628 7.715 -6.740 1.00 87.25 107 LEU A O 1
ATOM 874 N N . LEU A 1 108 ? -6.878 7.892 -4.871 1.00 85.56 108 LEU A N 1
ATOM 875 C CA . LEU A 1 108 ? -8.176 7.772 -5.535 1.00 85.56 108 LEU A CA 1
ATOM 876 C C . LEU A 1 108 ? -8.536 9.029 -6.341 1.00 85.56 108 LEU A C 1
ATOM 878 O O . LEU A 1 108 ? -8.943 8.918 -7.494 1.00 85.56 108 LEU A O 1
ATOM 882 N N . VAL A 1 109 ? -8.360 10.227 -5.772 1.00 83.88 109 VAL A N 1
ATOM 883 C CA . VAL A 1 109 ? -8.740 11.497 -6.424 1.00 83.88 109 VAL A CA 1
ATOM 884 C C . VAL A 1 109 ? -7.893 11.786 -7.657 1.00 83.88 109 VAL A C 1
ATOM 886 O O . VAL A 1 109 ? -8.415 12.266 -8.659 1.00 83.88 109 VAL A O 1
ATOM 889 N N . ARG A 1 110 ? -6.592 11.487 -7.613 1.00 77.94 110 ARG A N 1
ATOM 890 C CA . ARG A 1 110 ? -5.693 11.738 -8.747 1.00 77.94 110 ARG A CA 1
ATOM 891 C C . ARG A 1 110 ? -5.829 10.715 -9.872 1.00 77.94 110 ARG A C 1
ATOM 893 O O . ARG A 1 110 ? -5.127 10.822 -10.869 1.00 77.94 110 ARG A O 1
ATOM 900 N N . ASN A 1 111 ? -6.707 9.721 -9.717 1.00 69.19 111 ASN A N 1
ATOM 901 C CA . ASN A 1 111 ? -6.893 8.636 -10.677 1.00 69.19 111 ASN A CA 1
ATOM 902 C C . ASN A 1 111 ? -5.565 7.939 -11.052 1.00 69.19 111 ASN A C 1
ATOM 904 O O . ASN A 1 111 ? -5.425 7.377 -12.135 1.00 69.19 111 ASN A O 1
ATOM 908 N N . ILE A 1 112 ? -4.595 7.960 -10.123 1.00 66.94 112 ILE A N 1
ATOM 909 C CA . ILE A 1 112 ? -3.291 7.273 -10.212 1.00 66.94 112 ILE A CA 1
ATOM 910 C C . ILE A 1 112 ? -3.499 5.759 -10.341 1.00 66.94 112 ILE A C 1
ATOM 912 O O . ILE A 1 112 ? -2.632 5.008 -10.780 1.00 66.94 112 ILE A O 1
ATOM 916 N N . PHE A 1 113 ? -4.681 5.309 -9.939 1.00 63.94 113 PHE A N 1
ATOM 917 C CA . PHE A 1 113 ? -5.070 3.930 -9.844 1.00 63.94 113 PHE A CA 1
ATOM 918 C C . PHE A 1 113 ? -6.215 3.648 -10.804 1.00 63.94 113 PHE A C 1
ATOM 920 O O . PHE A 1 113 ? -7.309 4.193 -10.664 1.00 63.94 113 PHE A O 1
ATOM 927 N N . ASN A 1 114 ? -6.016 2.706 -11.725 1.00 62.12 114 ASN A N 1
ATOM 928 C CA . ASN A 1 114 ? -7.161 2.061 -12.341 1.00 62.12 114 ASN A CA 1
ATOM 929 C C . ASN A 1 114 ? -7.818 1.168 -11.280 1.00 62.12 114 ASN A C 1
ATOM 931 O O . ASN A 1 114 ? -7.381 0.037 -11.062 1.00 62.12 114 ASN A O 1
ATOM 935 N N . ALA A 1 115 ? -8.869 1.668 -10.627 1.00 57.94 115 ALA A N 1
ATOM 936 C CA . ALA A 1 115 ? -9.575 0.960 -9.556 1.00 57.94 115 ALA A CA 1
ATOM 937 C C . ALA A 1 115 ? -10.118 -0.425 -9.971 1.00 57.94 115 ALA A C 1
ATOM 939 O O . ALA A 1 115 ? -10.425 -1.244 -9.112 1.00 57.94 115 ALA A O 1
ATOM 940 N N . ARG A 1 116 ? -10.216 -0.726 -11.278 1.00 58.25 116 ARG A N 1
ATOM 941 C CA . ARG A 1 116 ? -10.606 -2.057 -11.777 1.00 58.25 116 ARG A CA 1
ATOM 942 C C . ARG A 1 116 ? -9.447 -3.062 -11.840 1.00 58.25 116 ARG A C 1
ATOM 944 O O . ARG A 1 116 ? -9.706 -4.250 -11.992 1.00 58.25 116 ARG A O 1
ATOM 951 N N . LYS A 1 117 ? -8.189 -2.616 -11.767 1.00 64.06 117 LYS A N 1
ATOM 952 C CA . LYS A 1 117 ? -6.986 -3.470 -11.890 1.00 64.06 117 LYS A CA 1
ATOM 953 C C . LYS A 1 117 ? -6.108 -3.486 -10.643 1.00 64.06 117 LYS A C 1
ATOM 955 O O . LYS A 1 117 ? -5.417 -4.472 -10.372 1.00 64.06 117 LYS A O 1
ATOM 960 N N . ASN A 1 118 ? -6.140 -2.394 -9.902 1.00 71.62 118 ASN A N 1
ATOM 961 C CA . ASN A 1 118 ? -5.178 -2.091 -8.868 1.00 71.62 118 ASN A CA 1
ATOM 962 C C . ASN A 1 118 ? -5.881 -2.157 -7.499 1.00 71.62 118 ASN A C 1
ATOM 964 O O . ASN A 1 118 ? -7.032 -1.724 -7.389 1.00 71.62 118 ASN A O 1
ATOM 968 N N . ARG A 1 119 ? -5.224 -2.690 -6.453 1.00 77.19 119 ARG A N 1
ATOM 969 C CA . ARG A 1 119 ? -5.797 -2.763 -5.091 1.00 77.19 119 ARG A CA 1
ATOM 970 C C . ARG A 1 119 ? -4.951 -2.010 -4.064 1.00 77.19 119 ARG A C 1
ATOM 972 O O . ARG A 1 119 ? -3.736 -2.1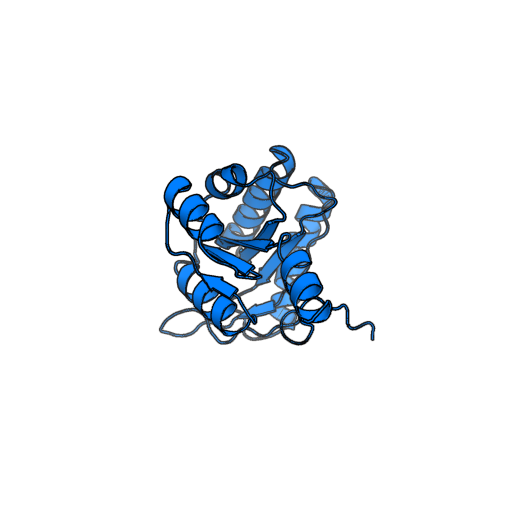79 -3.999 1.00 77.19 119 ARG A O 1
ATOM 979 N N . ILE A 1 120 ? -5.617 -1.198 -3.247 1.00 87.00 120 ILE A N 1
ATOM 980 C CA . ILE A 1 120 ? -5.062 -0.635 -2.014 1.00 87.00 120 ILE A CA 1
ATOM 981 C C . ILE A 1 120 ? -5.346 -1.615 -0.877 1.00 87.00 120 ILE A C 1
ATOM 983 O O . ILE A 1 120 ? -6.504 -1.958 -0.628 1.00 87.00 120 ILE A O 1
ATOM 987 N N . LYS A 1 121 ? -4.290 -2.055 -0.200 1.00 87.94 121 LYS A N 1
ATOM 988 C CA . LYS A 1 121 ? -4.337 -2.989 0.924 1.00 87.94 121 LYS A CA 1
ATOM 989 C C . LYS A 1 121 ? -3.664 -2.376 2.140 1.00 87.94 121 LYS A C 1
ATOM 991 O O . LYS A 1 121 ? -2.831 -1.480 2.018 1.00 87.94 121 LYS A O 1
ATOM 996 N N . LEU A 1 122 ? -4.025 -2.870 3.313 1.00 88.81 122 LEU A N 1
ATOM 997 C CA . LEU A 1 122 ? -3.577 -2.334 4.588 1.00 88.81 122 LEU A CA 1
ATOM 998 C C . LEU A 1 122 ? -2.792 -3.392 5.355 1.00 88.81 122 LEU A C 1
ATOM 1000 O O . LEU A 1 122 ? -3.194 -4.552 5.405 1.00 88.81 122 LEU A O 1
ATOM 1004 N N . VAL A 1 123 ? -1.689 -2.990 5.973 1.00 88.56 123 VAL A N 1
ATOM 1005 C CA . VAL A 1 123 ? -0.991 -3.792 6.977 1.00 88.56 123 VAL A CA 1
ATOM 1006 C C . VAL A 1 123 ? -1.006 -3.008 8.277 1.00 88.56 123 VAL A C 1
ATOM 1008 O O . VAL A 1 123 ? -0.531 -1.874 8.322 1.00 88.56 123 VAL A O 1
ATOM 1011 N N . ALA A 1 124 ? -1.574 -3.616 9.315 1.00 87.75 124 ALA A N 1
ATOM 1012 C CA . ALA A 1 124 ? -1.674 -2.998 10.629 1.00 87.75 124 ALA A CA 1
ATOM 1013 C C . ALA A 1 124 ? -0.471 -3.388 11.495 1.00 87.75 124 ALA A C 1
ATOM 1015 O O . ALA A 1 124 ? -0.055 -4.540 11.507 1.00 87.75 124 ALA A O 1
ATOM 1016 N N . GLY A 1 125 ? 0.085 -2.473 12.260 1.00 83.88 125 GLY A N 1
ATOM 1017 C CA . GLY A 1 125 ? 1.140 -2.803 13.207 1.00 83.88 125 GLY A CA 1
ATOM 1018 C C . GLY A 1 125 ? 1.855 -1.550 13.684 1.00 83.88 125 GLY A C 1
ATOM 1019 O O . GLY A 1 125 ? 1.728 -0.554 12.989 1.00 83.88 125 GLY A O 1
ATOM 1020 N N . PRO A 1 126 ? 2.587 -1.608 14.811 1.00 82.25 126 PRO A N 1
ATOM 1021 C CA . PRO A 1 126 ? 2.805 -2.816 15.588 1.00 82.25 126 PRO A CA 1
ATOM 1022 C C . PRO A 1 126 ? 1.570 -3.188 16.419 1.00 82.25 126 PRO A C 1
ATOM 1024 O O . PRO A 1 126 ? 0.981 -2.343 17.086 1.00 82.25 126 PRO A O 1
ATOM 1027 N N . VAL A 1 127 ? 1.175 -4.458 16.365 1.00 78.44 127 VAL A N 1
ATOM 1028 C CA . VAL A 1 127 ? 0.097 -5.047 17.171 1.00 78.44 127 VAL A CA 1
ATOM 1029 C C . VAL A 1 127 ? 0.482 -6.471 17.560 1.00 78.44 127 VAL A C 1
ATOM 1031 O O . VAL A 1 127 ? 1.165 -7.166 16.802 1.00 78.44 127 VAL A O 1
ATOM 1034 N N . GLU A 1 128 ? 0.057 -6.916 18.738 1.00 75.69 128 GLU A N 1
ATOM 1035 C CA . GLU A 1 128 ? 0.430 -8.236 19.264 1.00 75.69 128 GLU A CA 1
ATOM 1036 C C . GLU A 1 128 ? -0.505 -9.331 18.752 1.00 75.69 128 GLU A C 1
ATOM 1038 O O . GLU A 1 128 ? -0.120 -10.496 18.629 1.00 75.69 128 GLU A O 1
ATOM 1043 N N . THR A 1 129 ? -1.743 -8.962 18.415 1.00 79.12 129 THR A N 1
ATOM 1044 C CA . THR A 1 129 ? -2.783 -9.922 18.048 1.00 79.12 129 THR A CA 1
ATOM 1045 C C . THR A 1 129 ? -3.469 -9.580 16.731 1.00 79.12 129 THR A C 1
ATOM 1047 O O . THR A 1 129 ? -3.602 -8.425 16.324 1.00 79.12 129 THR A O 1
ATOM 1050 N N . LYS A 1 130 ? -3.993 -10.619 16.075 1.00 82.75 130 LYS A N 1
ATOM 1051 C CA . LYS A 1 130 ? -4.850 -10.474 14.893 1.00 82.75 130 LYS A CA 1
ATOM 1052 C C . LYS A 1 130 ? -6.087 -9.617 15.184 1.00 82.75 130 LYS A C 1
ATOM 1054 O O . LYS A 1 130 ? -6.475 -8.800 14.358 1.00 82.75 130 LYS A O 1
ATOM 1059 N N . THR A 1 131 ? -6.683 -9.779 16.362 1.00 85.81 131 THR A N 1
ATOM 1060 C CA . THR A 1 131 ? -7.876 -9.032 16.778 1.00 85.81 131 THR A CA 1
ATOM 1061 C C . THR A 1 131 ? -7.609 -7.526 16.835 1.00 85.81 131 THR A C 1
ATOM 1063 O O . THR A 1 131 ? -8.444 -6.728 16.411 1.00 85.81 131 THR A O 1
ATOM 10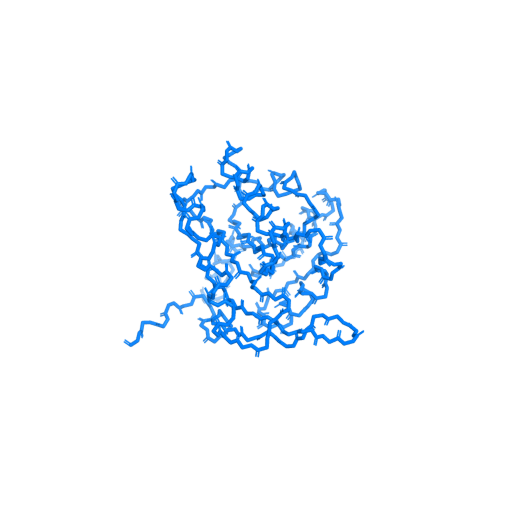66 N N . GLU A 1 132 ? -6.431 -7.114 17.308 1.00 84.56 132 GLU A N 1
ATOM 1067 C CA . GLU A 1 132 ? -6.009 -5.708 17.288 1.00 84.56 132 GLU A CA 1
ATOM 1068 C C . GLU A 1 132 ? -5.820 -5.186 15.861 1.00 84.56 132 GLU A C 1
ATOM 1070 O O . GLU A 1 132 ? -6.278 -4.087 15.540 1.00 84.56 132 GLU A O 1
ATOM 1075 N N . ALA A 1 133 ? -5.217 -5.988 14.980 1.00 86.44 133 ALA A N 1
ATOM 1076 C CA . ALA A 1 133 ? -5.083 -5.650 13.566 1.00 86.44 133 ALA A CA 1
ATOM 1077 C C . ALA A 1 133 ? -6.445 -5.438 12.884 1.00 86.44 133 ALA A C 1
ATOM 1079 O O . ALA A 1 133 ? -6.649 -4.455 12.169 1.00 86.44 133 ALA A O 1
ATOM 1080 N N . GLU A 1 134 ? -7.398 -6.339 13.130 1.00 88.81 134 GLU A N 1
ATOM 1081 C CA . GLU A 1 134 ? -8.763 -6.258 12.600 1.00 88.81 134 GLU A CA 1
ATOM 1082 C C . GLU A 1 134 ? -9.516 -5.042 13.149 1.00 88.81 134 GLU A C 1
ATOM 1084 O O . GLU A 1 134 ? -10.248 -4.381 12.409 1.00 88.81 134 GLU A O 1
ATOM 1089 N N . LYS A 1 135 ? -9.290 -4.679 14.417 1.00 89.62 135 LYS A N 1
ATOM 1090 C CA . LYS A 1 135 ? -9.843 -3.454 15.006 1.00 89.62 135 LYS A CA 1
ATOM 1091 C C . LYS A 1 135 ? -9.286 -2.199 14.326 1.00 89.62 135 LYS A C 1
ATOM 1093 O O . LYS A 1 135 ? -10.058 -1.301 13.991 1.00 89.62 135 LYS A O 1
ATOM 1098 N N . THR A 1 136 ? -7.978 -2.154 14.064 1.00 87.94 136 THR A N 1
ATOM 1099 C CA . THR A 1 136 ? -7.334 -1.066 13.306 1.00 87.94 136 THR A CA 1
ATOM 1100 C C . THR A 1 136 ? -7.918 -0.948 11.899 1.00 87.94 136 THR A C 1
ATOM 1102 O O . THR A 1 136 ? -8.312 0.145 11.485 1.00 87.94 136 THR A O 1
ATOM 1105 N N . LEU A 1 137 ? -8.067 -2.074 11.188 1.00 89.69 137 LEU A N 1
ATOM 1106 C CA . LEU A 1 137 ? -8.732 -2.096 9.885 1.00 89.69 137 LEU A CA 1
ATOM 1107 C C . LEU A 1 137 ? -10.159 -1.553 9.984 1.00 89.69 137 LEU A C 1
ATOM 1109 O O . LEU A 1 137 ? -10.535 -0.730 9.156 1.00 89.69 137 LEU A O 1
ATOM 1113 N N . SER A 1 138 ? -10.951 -2.004 10.960 1.00 89.19 138 SER A N 1
ATOM 1114 C CA . SER A 1 138 ? -12.352 -1.598 11.126 1.00 89.19 138 SER A CA 1
ATOM 1115 C C . SER A 1 138 ? -12.493 -0.079 11.278 1.00 89.19 138 SER A C 1
ATOM 1117 O O . SER A 1 138 ? -13.284 0.547 10.566 1.00 89.19 138 SER A O 1
ATOM 1119 N N . ASN A 1 139 ? -11.647 0.533 12.115 1.00 86.31 139 ASN A N 1
ATOM 1120 C CA . ASN A 1 139 ? -11.633 1.981 12.343 1.00 86.31 139 ASN A CA 1
ATOM 1121 C C . ASN A 1 139 ? -11.369 2.772 11.050 1.00 86.31 139 ASN A C 1
ATOM 1123 O O . ASN A 1 139 ? -12.061 3.748 10.741 1.00 86.31 139 ASN A O 1
ATOM 1127 N N . ILE A 1 140 ? -10.379 2.337 10.267 1.00 88.31 140 ILE A N 1
ATOM 1128 C CA . ILE A 1 140 ? -9.994 3.010 9.021 1.00 88.31 140 ILE A CA 1
ATOM 1129 C C . ILE A 1 140 ? -11.027 2.733 7.924 1.00 88.31 140 ILE A C 1
ATOM 1131 O O . ILE A 1 140 ? -11.440 3.647 7.208 1.00 88.31 140 ILE A O 1
ATOM 1135 N N . SER A 1 141 ? -11.492 1.489 7.819 1.00 88.88 141 SER A N 1
ATOM 1136 C CA . SER A 1 141 ? -12.429 1.039 6.788 1.00 88.88 141 SER A CA 1
ATOM 1137 C C . SER A 1 141 ? -13.774 1.732 6.901 1.00 88.88 141 SER A C 1
ATOM 1139 O O . SER A 1 141 ? -14.324 2.111 5.875 1.00 88.88 141 SER A O 1
ATOM 1141 N N . ALA A 1 142 ? -14.287 1.973 8.113 1.00 86.44 142 ALA A N 1
ATOM 1142 C CA . ALA A 1 142 ? -15.521 2.736 8.292 1.00 86.44 142 ALA A CA 1
ATOM 1143 C C . ALA A 1 142 ? -15.410 4.137 7.666 1.00 86.44 142 ALA A C 1
ATOM 1145 O O . ALA A 1 142 ? -16.279 4.562 6.905 1.00 86.44 142 ALA A O 1
ATOM 1146 N N . THR A 1 143 ? -14.298 4.828 7.920 1.00 86.88 143 THR A N 1
ATOM 1147 C CA . THR A 1 143 ? -14.036 6.169 7.384 1.00 86.88 143 THR A CA 1
ATOM 1148 C C . THR A 1 143 ? -13.848 6.131 5.864 1.00 86.88 143 THR A C 1
ATOM 1150 O O . THR A 1 143 ? -14.505 6.866 5.126 1.00 86.88 143 THR A O 1
ATOM 1153 N N . VAL A 1 144 ? -12.995 5.234 5.366 1.00 89.44 144 VAL A N 1
ATOM 1154 C CA . VAL A 1 144 ? -12.688 5.112 3.933 1.00 89.44 144 VAL A CA 1
ATOM 1155 C C . VAL A 1 144 ? -13.914 4.676 3.126 1.00 89.44 144 VAL A C 1
ATOM 1157 O O . VAL A 1 144 ? -14.209 5.279 2.095 1.00 89.44 144 VAL A O 1
ATOM 1160 N N . ARG A 1 145 ? -14.706 3.722 3.620 1.00 89.62 145 ARG A N 1
ATOM 1161 C CA . ARG A 1 145 ? -15.959 3.297 2.985 1.00 89.62 145 ARG A CA 1
ATOM 1162 C C . ARG A 1 145 ? -16.975 4.432 2.938 1.00 89.62 145 ARG A C 1
ATOM 1164 O O . ARG A 1 145 ? -17.559 4.690 1.886 1.00 89.62 145 ARG A O 1
ATOM 1171 N N . ASN A 1 146 ? -17.181 5.138 4.050 1.00 88.31 146 ASN A N 1
ATOM 1172 C CA . ASN A 1 146 ? -18.206 6.178 4.130 1.00 88.31 146 ASN A CA 1
ATOM 1173 C C . ASN A 1 146 ? -17.906 7.360 3.205 1.00 88.31 146 ASN A C 1
ATOM 1175 O O . ASN A 1 146 ? -18.804 7.795 2.473 1.00 88.31 146 ASN A O 1
ATOM 1179 N N . TYR A 1 147 ? -16.656 7.833 3.199 1.00 89.56 147 TYR A N 1
ATOM 1180 C CA . TYR A 1 147 ? -16.266 9.057 2.495 1.00 89.56 147 TYR A CA 1
ATOM 1181 C C . TYR A 1 147 ? -15.651 8.824 1.112 1.00 89.56 147 TYR A C 1
ATOM 1183 O O . TYR A 1 147 ? -15.860 9.645 0.225 1.00 89.56 147 TYR A O 1
ATOM 1191 N N . LEU A 1 148 ? -14.914 7.728 0.906 1.00 88.69 148 LEU A N 1
ATOM 1192 C CA . LEU A 1 148 ? -14.207 7.448 -0.353 1.00 88.69 148 LEU A CA 1
ATOM 1193 C C . LEU A 1 148 ? -14.869 6.344 -1.186 1.00 88.69 148 LEU A C 1
ATOM 1195 O O . LEU A 1 148 ? -14.427 6.092 -2.302 1.00 88.69 148 LEU A O 1
ATOM 1199 N N . LYS A 1 149 ? -15.924 5.696 -0.663 1.00 88.06 149 LYS A N 1
ATOM 1200 C CA . LYS A 1 149 ? -16.635 4.580 -1.318 1.00 88.06 149 LYS A CA 1
ATOM 1201 C C . LYS A 1 149 ? -15.687 3.458 -1.759 1.00 88.06 149 LYS A C 1
ATOM 1203 O O . LYS A 1 149 ? -15.898 2.827 -2.791 1.00 88.06 149 LYS A O 1
ATOM 1208 N N . TYR A 1 150 ? -14.639 3.230 -0.970 1.00 86.62 150 TYR A N 1
ATOM 1209 C CA . TYR A 1 150 ? -13.599 2.249 -1.246 1.00 86.62 150 TYR A CA 1
ATOM 1210 C C . TYR A 1 150 ? -13.555 1.202 -0.128 1.00 86.62 150 TYR A C 1
ATOM 1212 O O . TYR A 1 150 ? -13.655 1.544 1.050 1.00 86.62 150 TYR A O 1
ATOM 1220 N N . GLU A 1 151 ? -13.409 -0.068 -0.500 1.00 86.25 151 GLU A N 1
ATOM 1221 C CA . GLU A 1 151 ? -13.280 -1.185 0.439 1.00 86.25 151 GLU A CA 1
ATOM 1222 C C . GLU A 1 151 ? -11.807 -1.496 0.686 1.00 86.25 151 GLU A C 1
ATOM 1224 O O . GLU A 1 151 ? -11.059 -1.777 -0.252 1.00 86.25 151 GLU A O 1
ATOM 1229 N N . LEU A 1 152 ? -11.389 -1.451 1.951 1.00 87.06 152 LEU A N 1
ATOM 1230 C CA . LEU A 1 152 ? -10.035 -1.827 2.339 1.00 87.06 152 LEU A CA 1
ATOM 1231 C C . LEU A 1 152 ? -9.956 -3.302 2.705 1.00 87.06 152 LEU A C 1
ATOM 1233 O O . LEU A 1 152 ? -10.825 -3.852 3.377 1.00 87.06 152 LEU A O 1
ATOM 1237 N N . GLU A 1 153 ? -8.848 -3.913 2.308 1.00 86.00 153 GLU A N 1
ATOM 1238 C CA . GLU A 1 153 ? -8.501 -5.286 2.642 1.00 86.00 153 GLU A CA 1
ATOM 1239 C C . GLU A 1 153 ? -7.316 -5.279 3.616 1.00 86.00 153 GLU A C 1
ATOM 1241 O O . GLU A 1 153 ? -6.279 -4.670 3.334 1.00 86.00 153 GLU A O 1
ATOM 1246 N N . LEU A 1 154 ? -7.454 -5.964 4.756 1.00 85.31 154 LEU A N 1
ATOM 1247 C CA . LEU A 1 154 ? -6.328 -6.230 5.651 1.00 85.31 154 LEU A CA 1
ATOM 1248 C C . LEU A 1 154 ? -5.484 -7.367 5.078 1.00 85.31 154 LEU A C 1
ATOM 1250 O O . LEU A 1 154 ? -5.923 -8.513 5.000 1.00 85.31 154 LEU A O 1
ATOM 1254 N N . LEU A 1 155 ? -4.252 -7.035 4.713 1.00 84.81 155 LEU A N 1
ATOM 1255 C CA . LEU A 1 155 ? -3.263 -7.951 4.158 1.00 84.81 155 LEU A CA 1
ATOM 1256 C C . LEU A 1 155 ? -2.583 -8.803 5.241 1.00 84.81 155 LEU A C 1
ATOM 1258 O O . LEU A 1 155 ? -2.246 -9.971 5.022 1.00 84.81 155 LEU A O 1
ATOM 1262 N N . GLY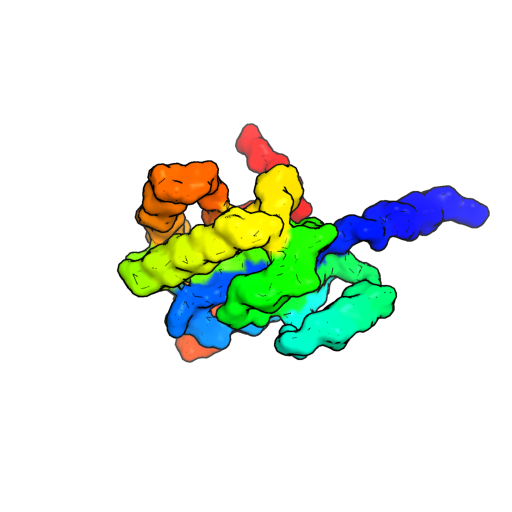 A 1 156 ? -2.356 -8.198 6.404 1.00 84.62 156 GLY A N 1
ATOM 1263 C CA . GLY A 1 156 ? -1.638 -8.803 7.514 1.00 84.62 156 GLY A CA 1
ATOM 1264 C C . GLY A 1 156 ? -1.333 -7.795 8.612 1.00 84.62 156 GLY A C 1
ATOM 1265 O O . GLY A 1 156 ? -1.766 -6.641 8.552 1.00 84.62 156 GLY A O 1
ATOM 1266 N N . TRP A 1 157 ? -0.571 -8.236 9.606 1.00 85.06 157 TRP A N 1
ATOM 1267 C CA . TRP A 1 157 ? -0.101 -7.381 10.686 1.00 85.06 157 TRP A CA 1
ATOM 1268 C C . TRP A 1 157 ? 1.306 -7.732 11.135 1.00 85.06 157 TRP A C 1
ATOM 1270 O O . TRP A 1 157 ? 1.775 -8.838 10.887 1.00 85.06 157 TRP A O 1
ATOM 1280 N N . PHE A 1 158 ? 1.985 -6.805 11.796 1.00 79.62 158 PHE A N 1
ATOM 1281 C CA . PHE A 1 158 ? 3.303 -7.042 12.384 1.00 79.62 158 PHE A CA 1
ATOM 1282 C C . PHE A 1 158 ? 3.327 -6.608 13.843 1.00 79.62 158 PHE A C 1
ATOM 1284 O O . PHE A 1 158 ? 2.554 -5.743 14.239 1.00 79.62 158 PHE A O 1
ATOM 1291 N N . TYR A 1 159 ? 4.230 -7.197 14.622 1.00 75.38 159 TYR A N 1
ATOM 1292 C CA . TYR A 1 159 ? 4.535 -6.780 15.991 1.00 75.38 159 TYR A CA 1
ATOM 1293 C C . TYR A 1 159 ? 5.768 -5.870 16.024 1.00 75.38 159 TYR A C 1
ATOM 1295 O O . TYR A 1 159 ? 6.549 -5.837 15.068 1.00 75.38 159 TYR A O 1
ATOM 1303 N N . ASP A 1 160 ? 5.942 -5.130 17.118 1.00 67.50 160 ASP A N 1
ATOM 1304 C CA . ASP A 1 160 ? 7.133 -4.304 17.331 1.00 67.50 160 ASP A CA 1
ATOM 1305 C C . ASP A 1 160 ? 8.327 -5.180 17.736 1.00 67.50 160 ASP A C 1
ATOM 1307 O O . ASP A 1 160 ? 8.199 -6.076 18.575 1.00 67.50 160 ASP A O 1
ATOM 1311 N N . MET A 1 161 ? 9.506 -4.918 17.179 1.00 61.47 161 MET A N 1
ATOM 1312 C CA . MET A 1 161 ? 10.764 -5.401 17.741 1.00 61.47 161 MET A CA 1
ATOM 1313 C C . MET A 1 161 ? 11.649 -4.209 18.079 1.00 61.47 161 MET A C 1
ATOM 1315 O O . MET A 1 161 ? 11.684 -3.221 17.355 1.00 61.47 161 MET A O 1
ATOM 1319 N N . LYS A 1 162 ? 12.495 -4.359 19.107 1.00 54.69 162 LYS A N 1
ATOM 1320 C CA . LYS A 1 162 ? 13.498 -3.349 19.506 1.00 54.69 162 LYS A CA 1
ATOM 1321 C C . LYS A 1 162 ? 14.355 -2.800 18.346 1.00 54.69 162 LYS A C 1
ATOM 1323 O O . LYS A 1 162 ? 14.918 -1.724 18.495 1.00 54.69 162 LYS A O 1
ATOM 1328 N N . ASN A 1 163 ? 14.446 -3.523 17.222 1.00 52.78 163 ASN A N 1
ATOM 1329 C CA . ASN A 1 163 ? 15.232 -3.174 16.035 1.00 52.78 163 ASN A CA 1
ATOM 1330 C C . ASN A 1 163 ? 14.402 -3.142 14.727 1.00 52.78 163 ASN A C 1
ATOM 1332 O O . ASN A 1 163 ? 14.958 -3.386 13.655 1.00 52.78 163 ASN A O 1
ATOM 1336 N N . GLY A 1 164 ? 13.087 -2.906 14.801 1.00 58.62 164 GLY A N 1
ATOM 1337 C CA . GLY A 1 164 ? 12.229 -2.661 13.636 1.00 58.62 164 GLY A CA 1
ATOM 1338 C C . GLY A 1 164 ? 11.032 -3.604 13.513 1.00 58.62 164 GLY A C 1
ATOM 1339 O O . GLY A 1 164 ? 10.579 -4.201 14.483 1.00 58.62 164 GLY A O 1
ATOM 1340 N N . ILE A 1 165 ? 10.500 -3.752 12.300 1.00 63.56 165 ILE A N 1
ATOM 1341 C CA . ILE A 1 165 ? 9.272 -4.527 12.054 1.00 63.56 165 ILE A CA 1
ATOM 1342 C C . ILE A 1 165 ? 9.469 -6.011 12.404 1.00 63.56 165 ILE A C 1
ATOM 1344 O O . ILE A 1 165 ? 10.426 -6.639 11.944 1.00 63.56 165 ILE A O 1
ATOM 1348 N N . GLY A 1 166 ? 8.538 -6.586 13.171 1.00 59.94 166 GLY A N 1
ATOM 1349 C CA . GLY A 1 166 ? 8.463 -8.002 13.535 1.00 59.94 166 GLY A CA 1
ATOM 1350 C C . GLY A 1 166 ? 8.196 -8.957 12.371 1.00 59.94 166 GLY A C 1
ATOM 1351 O O . GLY A 1 166 ? 8.168 -8.557 11.202 1.00 59.94 166 GLY A O 1
ATOM 1352 N N . ASP A 1 167 ? 8.055 -10.254 12.645 1.00 62.62 167 ASP A N 1
ATOM 1353 C CA . ASP A 1 167 ? 7.444 -11.152 11.668 1.00 62.62 167 ASP A CA 1
ATOM 1354 C C . ASP A 1 167 ? 6.009 -10.720 11.389 1.00 62.62 167 ASP A C 1
ATOM 1356 O O . ASP A 1 167 ? 5.268 -10.268 12.260 1.00 62.62 167 ASP A O 1
ATOM 1360 N N . ILE A 1 168 ? 5.640 -10.823 10.118 1.00 62.94 168 ILE A N 1
ATOM 1361 C CA . ILE A 1 168 ? 4.343 -10.368 9.650 1.00 62.94 168 ILE A CA 1
ATOM 1362 C C . ILE A 1 168 ? 3.409 -11.581 9.669 1.00 62.94 168 ILE A C 1
ATOM 1364 O O . ILE A 1 168 ? 3.657 -12.551 8.937 1.00 62.94 168 ILE A O 1
ATOM 1368 N N . GLY A 1 169 ? 2.367 -11.525 10.500 1.00 59.41 169 GLY A N 1
ATOM 1369 C CA . GLY A 1 169 ? 1.227 -12.435 10.457 1.00 59.41 169 GLY A CA 1
ATOM 1370 C C . GLY A 1 169 ? 0.458 -12.172 9.166 1.00 59.41 169 GLY A C 1
ATOM 1371 O O . GLY A 1 169 ? -0.098 -11.090 8.982 1.00 59.41 169 GLY A O 1
ATOM 1372 N N . TYR A 1 170 ? 0.514 -13.105 8.216 1.00 56.97 170 TYR A N 1
ATOM 1373 C CA . TYR A 1 170 ? 0.080 -12.877 6.834 1.00 56.97 170 TYR A CA 1
ATOM 1374 C C . TYR A 1 170 ? -1.112 -13.744 6.442 1.00 56.97 170 TYR A C 1
ATOM 1376 O O . TYR A 1 170 ? -1.141 -14.926 6.753 1.00 56.97 170 TYR A O 1
ATOM 1384 N N . ARG A 1 171 ? -2.023 -13.162 5.647 1.00 48.94 171 ARG A N 1
ATOM 1385 C CA . ARG A 1 171 ? -3.050 -13.880 4.864 1.00 48.94 171 ARG A CA 1
ATOM 1386 C C . ARG A 1 171 ? -2.697 -13.981 3.365 1.00 48.94 171 ARG A C 1
ATOM 1388 O O . ARG A 1 171 ? -3.251 -14.800 2.644 1.00 48.94 171 ARG A O 1
ATOM 1395 N N . TYR A 1 172 ? -1.758 -13.157 2.888 1.00 41.66 172 TYR A 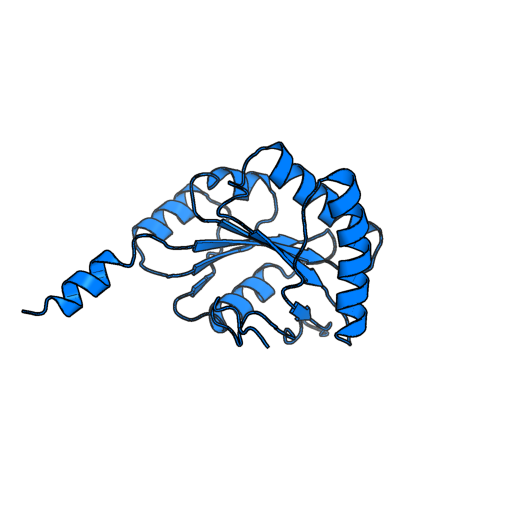N 1
ATOM 1396 C CA . TYR A 1 172 ? -1.403 -13.024 1.462 1.00 41.66 172 TYR A CA 1
ATOM 1397 C C . TYR A 1 172 ? -0.269 -13.934 0.966 1.00 41.66 172 TYR A C 1
ATOM 1399 O O . TYR A 1 172 ? -0.167 -14.195 -0.228 1.00 41.66 172 TYR A O 1
ATOM 1407 N N . LEU A 1 173 ? 0.603 -14.411 1.859 1.00 42.44 173 LEU A N 1
ATOM 1408 C CA . LEU A 1 173 ? 1.750 -15.242 1.462 1.00 42.44 173 LEU A CA 1
ATOM 1409 C C . LEU A 1 173 ? 1.423 -16.730 1.395 1.00 42.44 173 LEU A C 1
ATOM 1411 O O . LEU A 1 173 ? 2.055 -17.445 0.630 1.00 42.44 173 LEU A O 1
ATOM 1415 N N . GLU A 1 174 ? 0.417 -17.184 2.139 1.00 39.53 174 GLU A N 1
ATOM 1416 C CA . GLU A 1 174 ? -0.065 -18.567 2.042 1.00 39.53 174 GLU A CA 1
ATOM 1417 C C . GLU A 1 174 ? -0.863 -18.812 0.754 1.00 39.53 174 GLU A C 1
ATOM 1419 O O . GLU A 1 174 ? -1.035 -19.950 0.337 1.00 39.53 174 GLU A O 1
ATOM 1424 N N . SER A 1 175 ? -1.323 -17.744 0.097 1.00 36.69 175 SER A N 1
ATOM 1425 C CA . SER A 1 175 ? -2.174 -17.824 -1.089 1.00 36.69 175 SER A CA 1
ATOM 1426 C C . SER A 1 175 ? -1.455 -17.542 -2.407 1.00 36.69 175 SER A C 1
ATOM 1428 O O . SER A 1 175 ? -2.005 -17.866 -3.450 1.00 36.69 175 SER A O 1
ATOM 1430 N N . GLY A 1 176 ? -0.271 -16.918 -2.430 1.00 35.00 176 GLY A N 1
ATOM 1431 C CA . GLY A 1 176 ? 0.392 -16.570 -3.700 1.00 35.00 176 GLY A CA 1
ATOM 1432 C C . GLY A 1 176 ? -0.477 -15.719 -4.646 1.00 35.00 176 GLY A C 1
ATOM 1433 O O . GLY A 1 176 ? -0.342 -15.810 -5.861 1.00 35.00 176 GLY A O 1
ATOM 1434 N N . GLY A 1 177 ? -1.424 -14.938 -4.111 1.00 37.25 177 GLY A N 1
ATOM 1435 C CA . GLY A 1 177 ? -2.422 -14.225 -4.920 1.00 37.25 177 GLY A CA 1
ATOM 1436 C C . GLY A 1 177 ? -3.611 -15.074 -5.401 1.00 37.25 177 GLY A C 1
ATOM 1437 O O . GLY A 1 177 ? -4.449 -14.572 -6.147 1.00 37.25 177 GLY A O 1
ATOM 1438 N N . VAL A 1 178 ? -3.732 -16.324 -4.956 1.00 28.31 178 VAL A N 1
ATOM 1439 C CA . VAL A 1 178 ? -4.870 -17.213 -5.209 1.00 28.31 178 VAL A CA 1
ATOM 1440 C C . VAL A 1 178 ? -5.845 -17.115 -4.039 1.00 28.31 178 VAL A C 1
ATOM 1442 O O . VAL A 1 178 ? -5.518 -17.478 -2.914 1.00 28.31 178 VAL A O 1
ATOM 1445 N N . HIS A 1 179 ? -7.056 -16.617 -4.289 1.00 27.17 179 HIS A N 1
ATOM 1446 C CA . HIS A 1 179 ? -8.157 -16.750 -3.335 1.00 27.17 179 HIS A CA 1
ATOM 1447 C C . HIS A 1 179 ? -8.258 -18.210 -2.871 1.00 27.17 179 HIS A C 1
ATOM 1449 O O . HIS A 1 179 ? -8.601 -19.085 -3.660 1.00 27.17 179 HIS A O 1
ATOM 1455 N N . VAL A 1 180 ? -7.966 -18.463 -1.596 1.00 25.27 180 VAL A N 1
ATOM 1456 C CA . VAL A 1 180 ? -8.433 -19.673 -0.924 1.00 25.27 180 VAL A CA 1
ATOM 1457 C C . VAL A 1 180 ? -9.825 -19.316 -0.419 1.00 25.27 180 VAL A C 1
ATOM 1459 O O . VAL A 1 180 ? -9.969 -18.621 0.589 1.00 25.27 180 VAL A O 1
ATOM 1462 N N . GLU A 1 181 ? -10.842 -19.660 -1.207 1.00 25.06 181 GLU A N 1
ATOM 1463 C CA . GLU A 1 181 ? -12.205 -19.752 -0.684 1.00 25.06 181 GLU A CA 1
ATOM 1464 C C . GLU A 1 181 ? -12.224 -20.862 0.375 1.00 25.06 181 GLU A C 1
ATOM 1466 O O . GLU A 1 181 ? -11.576 -21.895 0.197 1.00 25.06 181 GLU A O 1
ATOM 1471 N N . ASN A 1 182 ? -12.886 -20.577 1.500 1.00 29.59 182 ASN A N 1
ATOM 1472 C CA . ASN A 1 182 ? -13.064 -21.501 2.624 1.00 29.59 182 ASN A CA 1
ATOM 1473 C C . ASN A 1 182 ? -13.667 -22.841 2.191 1.00 29.59 182 ASN A C 1
ATOM 1475 O O . ASN A 1 182 ? -14.611 -22.809 1.369 1.00 29.59 182 ASN A O 1
#

Radius of gyration: 16.73 Å; chains: 1; bounding box: 35×39×49 Å

Foldseek 3Di:
DDPVVVVVVVVQPAAEEEEEEEFPPAPVLVVVQVVVQVLAPQEDEDPDPDPVVVVVVPVVDGGNYYYYHDHAVVSLLSVLVHQYEYEYEAEQDPRRLVRVLVRVCVCLVVNSHPPVRYYYEYEYDDDDDPVRRVVSQVSSQVVCCVPVVDGYHHAWYFHDDPVHTHDTGGPCSVQSPPDPDD

Sequence (182 aa):
MDQAHSLRKMVYKNHRLIFVLTCAYYKDADAFCKKLARRLDRAVFIDTTSVEDAKTFIAKTEYEYYIFAAKEVNFVEQFANHNIDVIVLTDSSSESVLGTYSQIKLLLVRNIFNARKNRIKLVAGPVETKTEAEKTLSNISATVRNYLKYELELLGWFYDMKNGIGDIGYRYLESGGVHVEN

pLDDT: mean 76.75, std 18.12, range [25.06, 94.62]

Secondary structure (DSSP, 8-state):
--HHHHHHHHHTT--EEEEEEE-TT---HHHHHHHHHHHSTTEEE---S-HHHHHHHHHH---SEEEEEESSHHHHHTTTTS-EEEEEEE-SSHHHHHHHHHHHHHHHHTT-S-TTT-EEEEEE-S-SSHHHHHHHHHHHHHHHHHHH----EEEEEEEEETTEEEEEEESSTTTTT-----